Protein AF-A0A0F8YAJ9-F1 (afdb_monomer_lite)

Organism: NCBI:txid412755

pLDDT: mean 90.67, std 9.49, range [49.88, 98.56]

Secondary structure (DSSP, 8-state):
--S-SSHHHHHHHHHHHHHHHHHHHHHSS-GGG----HHHHHHHHHHHHHHHHHHHHHHHHHHH--

Structure (mmCIF, N/CA/C/O backbone):
data_AF-A0A0F8YAJ9-F1
#
_entry.id   AF-A0A0F8YAJ9-F1
#
loop_
_atom_site.group_PDB
_atom_s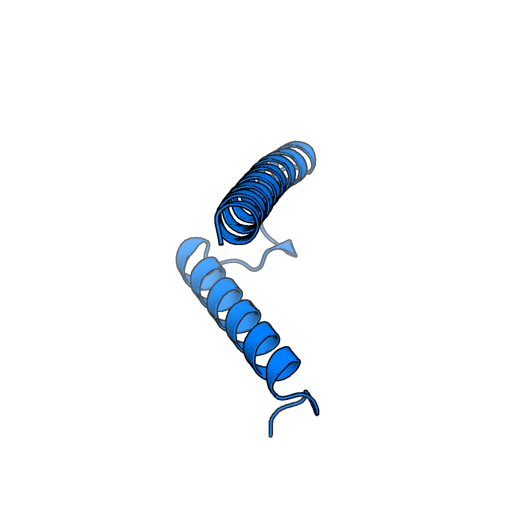ite.id
_atom_site.type_symbol
_atom_site.label_atom_id
_atom_site.label_alt_id
_atom_site.label_comp_id
_atom_site.label_asym_id
_atom_site.label_entity_id
_atom_site.label_seq_id
_atom_site.pdbx_PDB_ins_code
_atom_site.Cartn_x
_atom_site.Cartn_y
_atom_site.Cartn_z
_atom_site.occupancy
_atom_site.B_iso_or_equiv
_atom_site.auth_seq_id
_atom_site.auth_comp_id
_atom_site.auth_asym_id
_atom_site.auth_atom_id
_atom_site.pdbx_PDB_model_num
ATOM 1 N N . MET A 1 1 ? -1.909 -25.239 -6.983 1.00 49.88 1 MET A N 1
ATOM 2 C CA . MET A 1 1 ? -1.778 -25.451 -5.525 1.00 49.88 1 MET A CA 1
ATOM 3 C C . MET A 1 1 ? -1.460 -24.093 -4.912 1.00 49.88 1 MET A C 1
ATOM 5 O O . MET A 1 1 ? -0.514 -23.472 -5.374 1.00 49.88 1 MET A O 1
ATOM 9 N N . SER A 1 2 ? -2.293 -23.560 -4.010 1.00 56.16 2 SER A N 1
ATOM 10 C CA . SER A 1 2 ? -2.013 -22.248 -3.401 1.00 56.16 2 SER A CA 1
ATOM 11 C C . SER A 1 2 ? -0.767 -22.362 -2.523 1.00 56.16 2 SER A C 1
ATOM 13 O O . SER A 1 2 ? -0.704 -23.243 -1.669 1.00 56.16 2 SER A O 1
ATOM 15 N N . LEU A 1 3 ? 0.224 -21.500 -2.753 1.00 66.12 3 LEU A N 1
ATOM 16 C CA . LEU A 1 3 ? 1.474 -21.477 -1.985 1.00 66.12 3 LEU A CA 1
ATOM 17 C C . LEU A 1 3 ? 1.268 -20.990 -0.537 1.00 66.12 3 LEU A C 1
ATOM 19 O O . LEU A 1 3 ? 2.120 -21.229 0.316 1.00 66.12 3 LEU A O 1
ATOM 23 N N . ALA A 1 4 ? 0.138 -20.343 -0.229 1.00 74.38 4 ALA A N 1
ATOM 24 C CA . ALA A 1 4 ? -0.161 -19.828 1.103 1.00 74.38 4 ALA A CA 1
ATOM 25 C C . ALA A 1 4 ? -1.112 -20.746 1.882 1.00 74.38 4 ALA A C 1
ATOM 27 O O . ALA A 1 4 ? -2.235 -21.013 1.462 1.00 74.38 4 ALA A O 1
ATOM 28 N N . LYS A 1 5 ? -0.677 -21.159 3.079 1.00 84.75 5 LYS A N 1
ATOM 29 C CA . LYS A 1 5 ? -1.466 -21.982 4.015 1.00 84.75 5 LYS A CA 1
ATOM 30 C C . LYS A 1 5 ? -2.628 -21.219 4.671 1.00 84.75 5 LYS A C 1
ATOM 32 O O . LYS A 1 5 ? -3.582 -21.836 5.125 1.00 84.75 5 LYS A O 1
ATOM 37 N N . CYS A 1 6 ? -2.555 -19.888 4.724 1.00 90.56 6 CYS A N 1
ATOM 38 C CA . CYS A 1 6 ? -3.604 -19.027 5.269 1.00 90.56 6 CYS A CA 1
ATOM 39 C C . CYS A 1 6 ? -4.504 -18.502 4.135 1.00 90.56 6 CYS A C 1
ATOM 41 O O . CYS A 1 6 ? -3.987 -17.849 3.220 1.00 90.56 6 CYS A O 1
ATOM 43 N N . PRO A 1 7 ? -5.838 -18.700 4.193 1.00 91.69 7 PRO A N 1
ATOM 44 C CA . PRO A 1 7 ? -6.759 -18.181 3.181 1.00 91.69 7 PRO A CA 1
ATOM 45 C C . PRO A 1 7 ? -6.658 -16.664 2.985 1.00 91.69 7 PRO A C 1
ATOM 47 O O . PRO A 1 7 ? -6.788 -16.173 1.865 1.00 91.69 7 PRO A O 1
ATOM 50 N N . THR A 1 8 ? -6.392 -15.910 4.056 1.00 91.50 8 THR A N 1
ATOM 51 C CA . THR A 1 8 ? -6.208 -14.453 3.990 1.00 91.50 8 THR A CA 1
ATOM 52 C C . THR A 1 8 ? -4.954 -14.090 3.206 1.00 91.50 8 THR A C 1
ATOM 54 O O . THR A 1 8 ? -5.032 -13.308 2.261 1.00 91.50 8 THR A O 1
ATOM 57 N N . THR A 1 9 ? -3.819 -14.716 3.518 1.00 92.62 9 THR A N 1
ATOM 58 C CA . THR A 1 9 ? -2.569 -14.513 2.775 1.00 92.62 9 THR A CA 1
ATOM 59 C C . THR A 1 9 ? -2.719 -14.919 1.308 1.00 92.62 9 THR A C 1
ATOM 61 O O . THR A 1 9 ? -2.271 -14.193 0.426 1.00 92.62 9 THR A O 1
ATOM 64 N N . ALA A 1 10 ? -3.422 -16.020 1.019 1.00 93.50 10 ALA A N 1
ATOM 65 C CA . ALA A 1 10 ? -3.693 -16.451 -0.353 1.00 93.50 10 ALA A CA 1
ATOM 66 C C . ALA A 1 10 ? -4.487 -15.401 -1.153 1.00 93.50 10 ALA A C 1
ATOM 68 O O . ALA A 1 10 ? -4.191 -15.162 -2.325 1.00 93.50 10 ALA A O 1
ATOM 69 N N . ARG A 1 11 ? -5.466 -14.731 -0.526 1.00 93.44 11 ARG A N 1
ATOM 70 C CA . ARG A 1 11 ? -6.207 -13.630 -1.164 1.00 93.44 11 ARG A CA 1
ATOM 71 C C . ARG A 1 11 ? -5.313 -12.426 -1.459 1.00 93.44 11 ARG A C 1
ATOM 73 O O . ARG A 1 11 ? -5.461 -11.829 -2.522 1.00 93.44 11 ARG A O 1
ATOM 80 N N . VAL A 1 12 ? -4.394 -12.082 -0.556 1.00 94.38 12 VAL A N 1
ATOM 81 C CA . VAL A 1 12 ? -3.440 -10.979 -0.767 1.00 94.38 12 VAL A CA 1
ATOM 82 C C . VAL A 1 12 ? -2.492 -11.297 -1.922 1.00 94.38 12 VAL A C 1
ATOM 84 O O . VAL A 1 12 ? -2.366 -10.480 -2.828 1.00 94.38 12 VAL A O 1
ATOM 87 N N . ILE A 1 13 ? -1.915 -12.504 -1.957 1.00 93.94 13 ILE A N 1
ATOM 88 C CA . ILE A 1 13 ? -1.046 -12.946 -3.062 1.00 93.94 13 ILE A CA 1
ATOM 89 C C . ILE A 1 13 ? -1.776 -12.825 -4.401 1.00 93.94 13 ILE A C 1
ATOM 91 O O . ILE A 1 13 ? -1.255 -12.214 -5.329 1.00 93.94 13 ILE A O 1
ATOM 95 N N . LYS A 1 14 ? -3.024 -13.300 -4.484 1.00 94.25 14 LYS A N 1
ATOM 96 C CA . LYS A 1 14 ? -3.820 -13.188 -5.714 1.00 94.25 14 LYS A CA 1
ATOM 97 C C . LYS A 1 14 ? -4.046 -11.731 -6.145 1.00 94.25 14 LYS A C 1
ATOM 99 O O . LYS A 1 14 ? -4.040 -11.427 -7.335 1.00 94.25 14 LYS A O 1
ATOM 104 N N . ARG A 1 15 ? -4.244 -10.806 -5.197 1.00 94.94 15 ARG A N 1
ATOM 105 C CA . ARG A 1 15 ? -4.348 -9.368 -5.509 1.00 94.94 15 ARG A CA 1
ATOM 106 C C . ARG A 1 15 ? -3.030 -8.813 -6.053 1.00 94.94 15 ARG A C 1
ATOM 108 O O . ARG A 1 15 ? -3.063 -8.042 -7.009 1.00 94.94 15 ARG A O 1
ATOM 115 N N . MET A 1 16 ? -1.894 -9.227 -5.489 1.00 93.50 16 MET A N 1
ATOM 116 C CA . MET A 1 16 ? -0.567 -8.838 -5.982 1.00 93.50 16 MET A CA 1
ATOM 117 C C . MET A 1 16 ? -0.326 -9.344 -7.407 1.00 93.50 16 MET A C 1
ATOM 119 O O . MET A 1 16 ? 0.091 -8.565 -8.260 1.00 93.50 16 MET A O 1
ATOM 123 N N . GLU A 1 17 ? -0.651 -10.609 -7.685 1.00 94.12 17 GLU A N 1
ATOM 124 C CA . GLU A 1 17 ? -0.549 -11.204 -9.024 1.00 94.12 17 GLU A CA 1
ATOM 125 C C . GLU A 1 17 ? -1.386 -10.427 -10.048 1.00 94.12 17 GLU A C 1
ATOM 127 O O . GLU A 1 17 ? -0.878 -10.038 -11.100 1.00 94.12 17 GLU A O 1
ATOM 132 N N . ASN A 1 18 ? -2.643 -10.118 -9.715 1.00 95.06 18 ASN A N 1
ATOM 133 C CA . ASN A 1 18 ? -3.523 -9.343 -10.591 1.00 95.06 18 ASN A CA 1
ATOM 134 C C . ASN A 1 18 ? -2.981 -7.930 -10.862 1.00 95.06 18 ASN A C 1
ATOM 136 O O . ASN A 1 18 ? -3.016 -7.467 -12.003 1.00 95.06 18 ASN A O 1
ATOM 140 N N . ARG A 1 19 ? -2.463 -7.237 -9.835 1.00 92.69 19 ARG A N 1
ATOM 141 C CA . ARG A 1 19 ? -1.873 -5.898 -10.004 1.00 92.69 19 ARG A CA 1
ATOM 142 C C . ARG A 1 19 ? -0.615 -5.951 -10.871 1.00 92.69 19 ARG A C 1
ATOM 144 O O . ARG A 1 19 ? -0.454 -5.103 -11.744 1.00 92.69 19 ARG A O 1
ATOM 151 N N . ALA A 1 20 ? 0.236 -6.960 -10.684 1.00 91.25 20 ALA A N 1
ATOM 152 C CA . ALA A 1 20 ? 1.416 -7.166 -11.519 1.00 91.25 20 ALA A CA 1
ATOM 153 C C . ALA A 1 20 ? 1.040 -7.442 -12.984 1.00 91.25 20 ALA A C 1
ATOM 155 O O . ALA A 1 20 ? 1.633 -6.851 -13.884 1.00 91.25 20 ALA A O 1
ATOM 156 N N . ALA A 1 21 ? 0.020 -8.270 -13.233 1.00 93.44 21 ALA A N 1
ATOM 157 C CA . ALA A 1 21 ? -0.480 -8.538 -14.581 1.00 93.44 21 ALA A CA 1
ATOM 158 C C . ALA A 1 21 ? -1.022 -7.269 -15.263 1.00 93.44 21 ALA A C 1
ATOM 160 O O . ALA A 1 21 ? -0.696 -7.005 -16.420 1.00 93.44 21 ALA A O 1
ATOM 161 N N . ALA A 1 22 ? -1.788 -6.444 -14.541 1.00 92.50 22 ALA A N 1
ATOM 162 C CA . ALA A 1 22 ? -2.290 -5.170 -15.055 1.00 92.50 22 ALA A CA 1
ATOM 163 C C . ALA A 1 22 ? -1.155 -4.178 -15.368 1.00 92.50 22 ALA A C 1
ATOM 165 O O . ALA A 1 22 ? -1.168 -3.527 -16.413 1.00 92.50 22 ALA A O 1
ATOM 166 N N . ALA A 1 23 ? -0.146 -4.090 -14.498 1.00 87.62 23 ALA A N 1
ATOM 167 C CA . ALA A 1 23 ? 1.031 -3.258 -14.733 1.00 87.62 23 ALA A CA 1
ATOM 168 C C . ALA A 1 23 ? 1.824 -3.735 -15.961 1.00 87.62 23 ALA A C 1
ATOM 170 O O . ALA A 1 23 ? 2.168 -2.920 -16.814 1.00 87.62 23 ALA A O 1
ATOM 171 N N . MET A 1 24 ? 2.046 -5.045 -16.103 1.00 93.31 24 MET A N 1
ATOM 172 C CA . MET A 1 24 ? 2.680 -5.623 -17.292 1.00 93.31 24 MET A CA 1
ATOM 173 C C . MET A 1 24 ? 1.896 -5.314 -18.569 1.00 93.31 24 MET A C 1
ATOM 175 O O . MET A 1 24 ? 2.500 -4.951 -19.571 1.00 93.31 24 MET A O 1
ATOM 179 N N . ALA A 1 25 ? 0.563 -5.401 -18.537 1.00 92.75 25 ALA A N 1
ATOM 180 C CA . ALA A 1 25 ? -0.275 -5.051 -19.683 1.00 92.75 25 ALA A CA 1
ATOM 181 C C . ALA A 1 25 ? -0.184 -3.557 -20.049 1.00 92.75 25 ALA A C 1
ATOM 183 O O . ALA A 1 25 ? -0.204 -3.215 -21.228 1.00 92.75 25 ALA A O 1
ATOM 184 N N . LYS A 1 26 ? -0.061 -2.669 -19.051 1.00 88.50 26 LYS A N 1
ATOM 185 C CA . LYS A 1 26 ? 0.038 -1.214 -19.252 1.00 88.50 26 LYS A CA 1
ATOM 186 C C . LYS A 1 26 ? 1.417 -0.766 -19.739 1.00 88.50 26 LYS A C 1
ATOM 188 O O . LYS A 1 26 ? 1.506 0.082 -20.619 1.00 88.50 26 LYS A O 1
ATOM 193 N N . PHE A 1 27 ? 2.482 -1.283 -19.133 1.00 87.56 27 PHE A N 1
ATOM 194 C CA . PHE A 1 27 ? 3.846 -0.788 -19.341 1.00 87.56 27 PHE A CA 1
ATOM 195 C C . PHE A 1 27 ? 4.688 -1.685 -20.255 1.00 87.56 27 PHE A C 1
ATOM 197 O O . PHE A 1 27 ? 5.735 -1.254 -20.729 1.00 87.56 27 PHE A O 1
ATOM 204 N N . GLY A 1 28 ? 4.265 -2.929 -20.497 1.00 90.44 28 GLY A N 1
ATOM 205 C CA . GLY A 1 28 ? 4.958 -3.894 -21.357 1.00 90.44 28 GLY A CA 1
ATOM 206 C C . GLY A 1 28 ? 6.275 -4.440 -20.792 1.00 90.44 28 GLY A C 1
ATOM 207 O O . GLY A 1 28 ? 6.861 -5.340 -21.388 1.00 90.44 28 GLY A O 1
ATOM 208 N N . VAL A 1 29 ? 6.739 -3.931 -19.648 1.00 88.88 29 VAL A N 1
ATOM 209 C CA . VAL A 1 29 ? 8.007 -4.303 -19.009 1.00 88.88 29 VAL A CA 1
ATOM 210 C C . VAL A 1 29 ? 7.810 -4.551 -17.515 1.00 88.88 29 VAL A C 1
ATOM 212 O O . VAL A 1 29 ? 6.964 -3.899 -16.892 1.00 88.88 29 VAL A O 1
ATOM 215 N N . PRO A 1 30 ? 8.579 -5.472 -16.907 1.00 86.31 30 PRO A N 1
ATOM 216 C CA . PRO A 1 30 ? 8.542 -5.650 -15.467 1.00 86.31 30 PRO A CA 1
ATOM 217 C C . PRO A 1 30 ? 9.153 -4.434 -14.771 1.00 86.31 30 PRO A C 1
ATOM 219 O O . PRO A 1 30 ? 9.963 -3.701 -15.335 1.00 86.31 30 PRO A O 1
ATOM 222 N N . MET A 1 31 ? 8.803 -4.264 -13.499 1.00 80.25 31 MET A N 1
ATOM 223 C CA . MET A 1 31 ? 9.201 -3.118 -12.679 1.00 80.25 31 MET A CA 1
ATOM 224 C C . MET A 1 31 ? 10.709 -2.817 -12.719 1.00 80.25 31 MET A C 1
ATOM 226 O O . MET A 1 31 ? 11.103 -1.664 -12.858 1.00 80.25 31 MET A O 1
ATOM 230 N N . LYS A 1 32 ? 11.544 -3.862 -12.655 1.00 81.44 32 LYS A N 1
ATOM 231 C CA . LYS A 1 32 ? 13.012 -3.756 -12.703 1.00 81.44 32 LYS A CA 1
ATOM 232 C C . LYS A 1 32 ? 13.560 -3.146 -14.004 1.00 81.44 32 LYS A C 1
ATOM 234 O O . LYS A 1 32 ? 14.660 -2.611 -13.995 1.00 81.44 32 LYS A O 1
ATOM 239 N N . ASP A 1 33 ? 12.799 -3.241 -15.094 1.00 84.44 33 ASP A N 1
ATOM 240 C CA . ASP A 1 33 ? 13.192 -2.798 -16.435 1.00 84.44 33 ASP A CA 1
ATOM 241 C C . ASP A 1 33 ? 12.497 -1.471 -16.810 1.00 84.44 33 ASP A C 1
ATOM 243 O O . ASP A 1 33 ? 12.689 -0.937 -17.906 1.00 84.44 33 ASP A O 1
ATOM 247 N N . ALA A 1 34 ? 11.684 -0.910 -15.904 1.00 83.50 34 ALA A N 1
ATOM 248 C CA . ALA A 1 34 ? 11.045 0.382 -16.097 1.00 83.50 34 ALA A CA 1
ATOM 249 C C . ALA A 1 34 ? 12.097 1.503 -16.091 1.00 83.50 34 ALA A C 1
ATOM 251 O O . ALA A 1 34 ? 12.863 1.657 -15.141 1.00 83.50 34 ALA A O 1
ATOM 252 N N . LYS A 1 35 ? 12.097 2.346 -17.130 1.00 83.50 35 LYS A N 1
ATOM 253 C CA . LYS A 1 35 ? 13.002 3.504 -17.266 1.00 83.50 35 LYS A CA 1
ATOM 254 C C . LYS A 1 35 ? 12.559 4.702 -16.415 1.00 83.50 35 LYS A C 1
ATOM 256 O O . LYS A 1 35 ? 12.488 5.826 -16.903 1.00 83.50 35 LYS A O 1
ATOM 261 N N . MET A 1 36 ? 12.218 4.459 -15.156 1.00 83.50 36 MET A N 1
ATOM 262 C CA . MET A 1 36 ? 11.837 5.493 -14.200 1.00 83.50 36 MET A CA 1
ATOM 263 C C . MET A 1 36 ? 12.996 5.719 -13.228 1.00 83.50 36 MET A C 1
ATOM 265 O O . MET A 1 36 ? 13.580 4.768 -12.714 1.00 83.50 36 MET A O 1
ATOM 269 N N . GLY A 1 37 ? 13.358 6.982 -12.997 1.00 88.81 37 GLY A N 1
ATOM 270 C CA . GLY A 1 37 ? 14.431 7.325 -12.064 1.00 88.81 37 GLY A CA 1
ATOM 271 C C . GLY A 1 37 ? 14.049 7.016 -10.614 1.00 88.81 37 GLY A C 1
ATOM 272 O O . GLY A 1 37 ? 12.874 7.072 -10.255 1.00 88.81 37 GLY A O 1
ATOM 273 N N . THR A 1 38 ? 15.041 6.744 -9.762 1.00 90.94 38 THR A N 1
ATOM 274 C CA . THR A 1 38 ? 14.831 6.395 -8.345 1.00 90.94 38 THR A CA 1
ATOM 275 C C . THR A 1 38 ? 13.989 7.428 -7.593 1.00 90.94 38 THR A C 1
ATOM 277 O O . THR A 1 38 ? 13.115 7.054 -6.822 1.00 90.94 38 THR A O 1
ATOM 280 N N . ILE A 1 39 ? 14.200 8.728 -7.831 1.00 94.00 39 ILE A N 1
ATOM 281 C CA . ILE A 1 39 ? 13.400 9.781 -7.183 1.00 94.00 39 ILE A CA 1
ATOM 282 C C . ILE A 1 39 ? 11.934 9.717 -7.610 1.00 94.00 39 ILE A C 1
ATOM 284 O O . ILE A 1 39 ? 11.060 9.809 -6.756 1.00 94.00 39 ILE A O 1
ATOM 288 N N . SER A 1 40 ? 11.654 9.526 -8.901 1.00 91.88 40 SER A N 1
ATOM 289 C CA . SER A 1 40 ? 10.280 9.375 -9.390 1.00 91.88 40 SER A CA 1
ATOM 290 C C . SER A 1 40 ? 9.612 8.148 -8.770 1.00 91.88 40 SER A C 1
ATOM 292 O O . SER A 1 40 ? 8.507 8.263 -8.260 1.00 91.88 40 SER A O 1
ATOM 294 N N . TRP A 1 41 ? 10.324 7.019 -8.695 1.00 90.12 41 TRP A N 1
ATOM 295 C CA . TRP A 1 41 ? 9.866 5.817 -7.990 1.00 90.12 41 TRP A CA 1
ATOM 296 C C . TRP A 1 41 ? 9.485 6.085 -6.534 1.00 90.12 41 TRP A C 1
ATOM 298 O O . TRP A 1 41 ? 8.436 5.647 -6.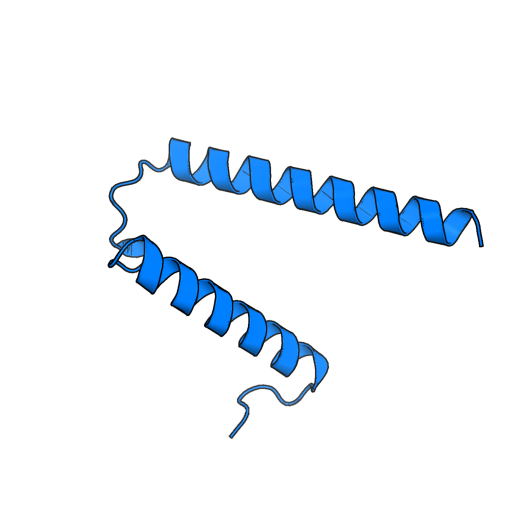070 1.00 90.12 41 TRP A O 1
ATOM 308 N N . LEU A 1 42 ? 10.341 6.807 -5.809 1.00 94.88 42 LEU A N 1
ATOM 309 C CA . LEU A 1 42 ? 10.099 7.141 -4.409 1.00 94.88 42 LEU A CA 1
ATOM 310 C C . LEU A 1 42 ? 8.931 8.115 -4.240 1.00 94.88 42 LEU A C 1
ATOM 312 O O . LEU A 1 42 ? 8.220 8.015 -3.246 1.00 94.88 42 LEU A O 1
ATOM 316 N N . ARG A 1 43 ? 8.715 9.031 -5.191 1.00 97.06 43 ARG A N 1
ATOM 317 C CA . ARG A 1 43 ? 7.562 9.938 -5.176 1.00 97.06 43 ARG A CA 1
ATOM 318 C C . ARG A 1 43 ? 6.255 9.193 -5.423 1.00 97.06 43 ARG A C 1
ATOM 320 O O . ARG A 1 43 ? 5.349 9.342 -4.622 1.00 97.06 43 ARG A O 1
ATOM 327 N N . GLU A 1 44 ? 6.188 8.328 -6.431 1.00 93.44 44 GLU A N 1
ATOM 328 C CA . GLU A 1 44 ? 5.002 7.489 -6.675 1.00 93.44 44 GLU A CA 1
ATOM 329 C C . GLU A 1 44 ? 4.688 6.591 -5.466 1.00 93.44 44 GLU A C 1
ATOM 331 O O . GLU A 1 44 ? 3.543 6.485 -5.038 1.00 93.44 44 GLU A O 1
ATOM 336 N N . LEU A 1 45 ? 5.717 5.988 -4.855 1.00 94.25 45 LEU A N 1
ATOM 337 C CA . LEU A 1 45 ? 5.548 5.223 -3.617 1.00 94.25 45 LEU A CA 1
ATOM 338 C C . LEU A 1 45 ? 5.042 6.100 -2.464 1.00 94.25 45 LEU A C 1
ATOM 340 O O . LEU A 1 45 ? 4.204 5.652 -1.688 1.00 94.25 45 LEU A O 1
ATOM 344 N N . GLN A 1 46 ? 5.564 7.320 -2.325 1.00 98.38 46 GLN A N 1
ATOM 345 C CA . GLN A 1 46 ? 5.127 8.258 -1.295 1.00 98.38 46 GLN A CA 1
ATOM 346 C C . GLN A 1 46 ? 3.638 8.594 -1.444 1.00 98.38 46 GLN A C 1
ATOM 348 O O . GLN A 1 46 ? 2.930 8.540 -0.443 1.00 98.38 46 GLN A O 1
ATOM 353 N N . GLU A 1 47 ? 3.165 8.883 -2.657 1.00 97.94 47 GLU A N 1
ATOM 354 C CA . GLU A 1 47 ? 1.743 9.152 -2.917 1.00 97.94 47 GLU A CA 1
ATOM 355 C C . GLU A 1 47 ? 0.867 7.935 -2.568 1.00 97.94 47 GLU A C 1
ATOM 357 O O . GLU A 1 47 ? -0.082 8.057 -1.799 1.00 97.94 47 GLU A O 1
ATOM 362 N N . GLU A 1 48 ? 1.239 6.728 -3.010 1.00 96.44 48 GLU A N 1
ATOM 363 C CA . GLU A 1 48 ? 0.475 5.500 -2.715 1.00 96.44 48 GLU A CA 1
ATOM 364 C C . GLU A 1 48 ? 0.430 5.171 -1.205 1.00 96.44 48 GLU A C 1
ATOM 366 O O . GLU A 1 48 ? -0.535 4.584 -0.708 1.00 96.44 48 GLU A O 1
ATOM 371 N N . LEU A 1 49 ? 1.461 5.552 -0.441 1.00 98.19 49 LEU A N 1
ATOM 372 C CA . LEU A 1 49 ? 1.461 5.420 1.020 1.00 98.19 49 LEU A CA 1
ATOM 373 C C . LEU A 1 49 ? 0.560 6.459 1.700 1.00 98.19 49 LEU A C 1
ATOM 375 O O . LEU A 1 49 ? -0.083 6.126 2.697 1.00 98.19 49 LEU A O 1
ATOM 379 N N . LEU A 1 50 ? 0.501 7.688 1.178 1.00 98.44 50 LEU A N 1
ATOM 380 C CA . LEU A 1 50 ? -0.421 8.718 1.664 1.00 98.44 50 LEU A CA 1
ATOM 381 C C . LEU A 1 50 ? -1.875 8.303 1.418 1.00 98.44 50 LEU A C 1
ATOM 383 O O . LEU A 1 50 ? -2.680 8.367 2.345 1.00 98.44 50 LEU A O 1
ATOM 387 N N . ASP A 1 51 ? -2.189 7.775 0.233 1.00 97.94 51 ASP A N 1
ATOM 388 C CA . ASP A 1 51 ? -3.504 7.192 -0.063 1.00 97.94 51 ASP A CA 1
ATOM 389 C C . ASP A 1 51 ? -3.851 6.072 0.930 1.00 97.94 51 ASP A C 1
ATOM 391 O O . ASP A 1 51 ? -4.960 6.008 1.464 1.00 97.94 51 ASP A O 1
ATOM 395 N N . GLY A 1 52 ? -2.878 5.206 1.233 1.00 97.44 52 GLY A N 1
ATOM 396 C CA . GLY A 1 52 ? -3.014 4.174 2.258 1.00 97.44 52 GLY A CA 1
ATOM 397 C C . GLY A 1 52 ? -3.356 4.739 3.641 1.00 97.44 52 GLY A C 1
ATOM 398 O O . GLY A 1 52 ? -4.236 4.199 4.310 1.00 97.44 52 GLY A O 1
ATOM 399 N N . ALA A 1 53 ? -2.705 5.829 4.056 1.00 98.50 53 ALA A N 1
ATOM 400 C CA . ALA A 1 53 ? -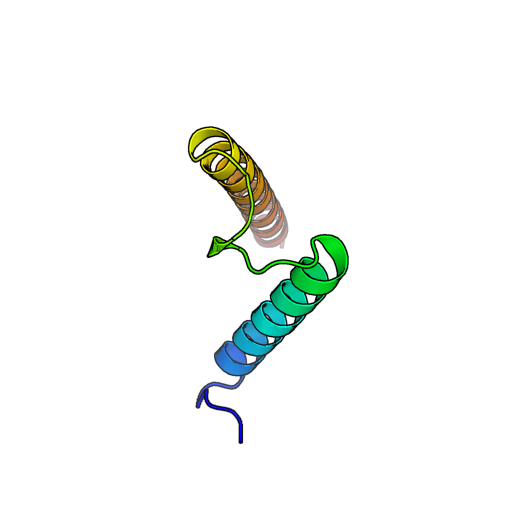2.992 6.498 5.324 1.00 98.50 53 ALA A CA 1
ATOM 401 C C . ALA A 1 53 ? -4.415 7.081 5.358 1.00 98.50 53 ALA A C 1
ATOM 403 O O . ALA A 1 53 ? -5.120 6.883 6.343 1.00 98.50 53 ALA A O 1
ATOM 404 N N . VAL A 1 54 ? -4.872 7.706 4.267 1.00 98.38 54 VAL A N 1
ATOM 405 C CA . VAL A 1 54 ? -6.245 8.230 4.151 1.00 98.38 54 VAL A CA 1
ATOM 406 C C . VAL A 1 54 ? -7.285 7.111 4.272 1.00 98.38 54 VAL A C 1
ATOM 408 O O . VAL A 1 54 ? -8.285 7.274 4.968 1.00 98.38 54 VAL A O 1
ATOM 411 N N . TYR A 1 55 ? -7.059 5.951 3.644 1.00 98.25 55 TYR A N 1
ATOM 412 C CA . TYR A 1 55 ? -7.967 4.807 3.795 1.00 98.25 55 TYR A CA 1
ATOM 413 C C . TYR A 1 55 ? -8.019 4.272 5.226 1.00 98.25 55 TYR A C 1
ATOM 415 O O . TYR A 1 55 ? -9.084 3.844 5.667 1.00 98.25 55 TYR A O 1
ATOM 423 N N . ILE A 1 56 ? -6.883 4.254 5.926 1.00 98.38 56 ILE A N 1
ATOM 424 C CA . ILE A 1 56 ? -6.823 3.833 7.329 1.00 98.38 56 ILE A CA 1
ATOM 425 C C . ILE A 1 56 ? -7.634 4.800 8.192 1.00 98.38 56 ILE A C 1
ATOM 427 O O . ILE A 1 56 ? -8.496 4.334 8.931 1.00 98.38 56 ILE A O 1
ATOM 431 N N . GLU A 1 57 ? -7.416 6.110 8.042 1.00 98.56 57 GLU A N 1
ATOM 432 C CA . GLU A 1 57 ? -8.148 7.143 8.787 1.00 98.56 57 GLU A CA 1
ATOM 433 C C . GLU A 1 57 ? -9.661 7.012 8.577 1.00 98.56 57 GLU A C 1
ATOM 435 O O . GLU A 1 57 ? -10.412 6.864 9.533 1.00 98.56 57 GLU A O 1
ATOM 440 N N . ALA A 1 58 ? -10.107 6.903 7.322 1.00 98.31 58 ALA A N 1
ATOM 441 C CA . ALA A 1 58 ? -11.526 6.757 7.000 1.00 98.31 58 ALA A CA 1
ATOM 442 C C . ALA A 1 58 ? -12.168 5.480 7.580 1.00 98.31 58 ALA A C 1
ATOM 444 O O . ALA A 1 58 ? -13.384 5.418 7.753 1.00 98.31 58 ALA A O 1
ATOM 445 N N . VAL A 1 59 ? -11.390 4.418 7.816 1.00 98.44 59 VAL A N 1
ATOM 446 C CA . VAL A 1 59 ? -11.883 3.204 8.487 1.00 98.44 59 VAL A CA 1
ATOM 447 C C . VAL A 1 59 ? -11.917 3.395 10.000 1.00 98.44 59 VAL A C 1
ATOM 449 O O . VAL A 1 59 ? -12.855 2.909 10.621 1.00 98.44 59 VAL A O 1
ATOM 452 N N . ILE A 1 60 ? -10.936 4.091 10.580 1.00 98.25 60 ILE A N 1
ATOM 453 C CA . ILE A 1 60 ? -10.932 4.448 12.004 1.00 98.25 60 ILE A CA 1
ATOM 454 C C . ILE A 1 60 ? -12.165 5.295 12.328 1.00 98.25 60 ILE A C 1
ATOM 456 O O . ILE A 1 60 ? -12.942 4.887 13.183 1.00 98.25 60 ILE A O 1
ATOM 460 N N . GLU A 1 61 ? -12.402 6.379 11.581 1.00 98.31 61 GLU A N 1
ATOM 461 C CA . GLU A 1 61 ? -13.563 7.265 11.763 1.00 98.31 61 GLU A CA 1
ATOM 462 C C . GLU A 1 61 ? -14.881 6.474 11.77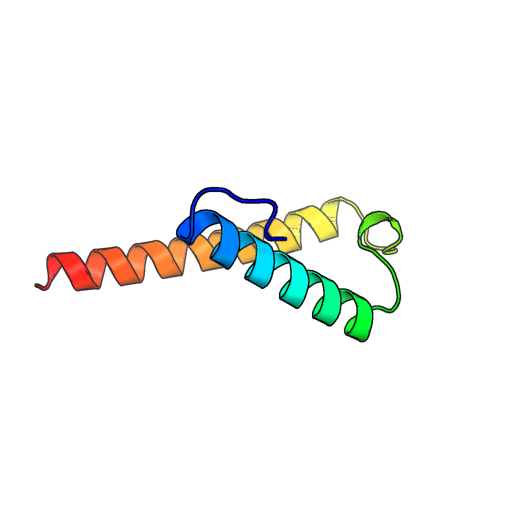4 1.00 98.31 61 GLU A C 1
ATOM 464 O O . GLU A 1 61 ? -15.694 6.610 12.682 1.00 98.31 61 GLU A O 1
ATOM 469 N N . ARG A 1 62 ? -15.066 5.558 10.811 1.00 98.12 62 ARG A N 1
ATOM 470 C CA . ARG A 1 62 ? -16.275 4.717 10.734 1.00 98.12 62 ARG A CA 1
ATOM 471 C C . ARG A 1 62 ? -16.464 3.812 11.944 1.00 98.12 62 ARG A C 1
ATOM 473 O O . ARG A 1 62 ? -17.599 3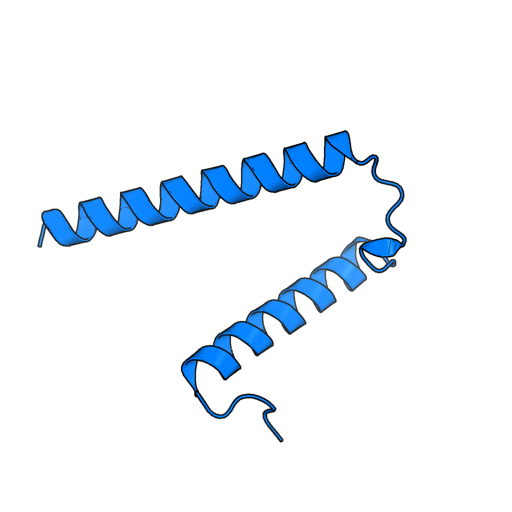.548 12.304 1.00 98.12 62 ARG A O 1
ATOM 480 N N . LEU A 1 63 ? -15.378 3.290 12.509 1.00 97.94 63 LEU A N 1
ATOM 481 C CA . LEU A 1 63 ? -15.432 2.385 13.659 1.00 97.94 63 LEU A CA 1
ATOM 482 C C . LEU A 1 63 ? -15.612 3.139 14.982 1.00 97.94 63 LEU A C 1
ATOM 484 O O . LEU A 1 63 ? -16.104 2.551 15.937 1.00 97.94 63 LEU A O 1
ATOM 488 N N . GLU A 1 64 ? -15.196 4.404 15.061 1.00 97.00 64 GLU A N 1
ATOM 489 C CA . GLU A 1 64 ? -15.427 5.262 16.231 1.00 97.00 64 GLU A CA 1
ATOM 490 C C . GLU A 1 64 ? -16.858 5.823 16.280 1.00 97.00 64 GLU A C 1
ATOM 492 O O . GLU A 1 64 ? -17.351 6.152 17.358 1.00 97.00 64 GLU A O 1
ATOM 497 N N . GLU A 1 65 ? -17.527 5.924 15.126 1.00 89.88 65 GLU A N 1
ATOM 498 C CA . GLU A 1 65 ? -18.934 6.331 15.000 1.00 89.88 65 GLU A CA 1
ATOM 499 C C . GLU A 1 65 ? -19.950 5.184 15.236 1.00 89.88 65 GLU A C 1
ATOM 501 O O . GLU A 1 65 ? -21.155 5.452 15.298 1.00 89.88 65 GLU A O 1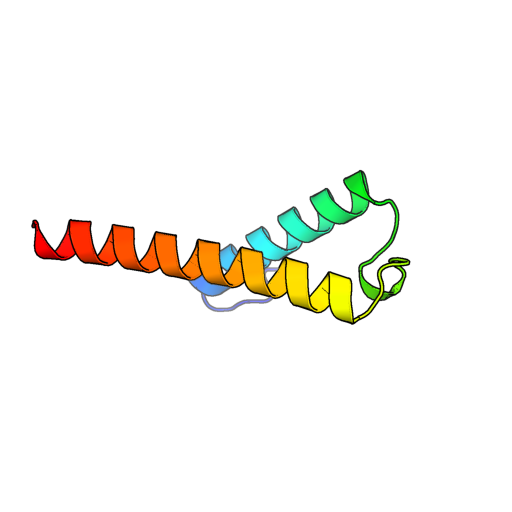
ATOM 506 N N . GLU A 1 66 ? -19.490 3.931 15.368 1.00 69.00 66 GLU A N 1
ATOM 507 C CA . GLU A 1 66 ? -20.289 2.723 15.689 1.00 69.00 66 GLU A CA 1
ATOM 508 C C . GLU A 1 66 ? -20.507 2.522 17.202 1.00 69.00 66 GLU A C 1
ATOM 510 O O . GLU A 1 66 ? -21.650 2.156 17.579 1.00 69.00 66 GLU A O 1
#

Sequence (66 aa):
MSLAKCPTTARVIKRMENRAAAAMAKFGVPMKDAKMGTISWLRELQEELLDGAVYIEAVIERLEEE

Radius of gyration: 16.22 Å; chains: 1; bounding box: 35×35×38 Å

Foldseek 3Di:
DQPDPDPVVSVVVVVVVVVQVVVCVVPVDGPVPDPDDPVRVVVVVVVVVVVVVVVVVVVVVVVVVD